Protein AF-A0A6I6DEC0-F1 (afdb_monomer_lite)

Radius of gyration: 23.25 Å; chains: 1; bounding box: 57×27×61 Å

pLDDT: mean 81.39, std 11.81, range [35.97, 93.38]

InterPro domains:
  IPR020210 Uncharacterised protein family, YpbF, transmembrane [PF10864] (35-134)

Structure (mmCIF, N/CA/C/O backbone):
data_AF-A0A6I6DEC0-F1
#
_entry.id   AF-A0A6I6DEC0-F1
#
loop_
_atom_site.group_PDB
_atom_site.id
_atom_site.type_symbol
_atom_site.label_atom_id
_atom_site.label_alt_id
_atom_site.label_comp_id
_atom_site.label_asym_id
_atom_site.label_entity_id
_atom_site.label_seq_id
_atom_site.pdbx_PDB_ins_code
_atom_site.Cartn_x
_atom_site.Cartn_y
_atom_site.Cartn_z
_atom_site.occupancy
_atom_site.B_iso_or_equiv
_atom_site.auth_seq_id
_atom_site.auth_comp_id
_atom_site.auth_asym_id
_atom_site.auth_atom_id
_atom_site.pdbx_PDB_model_num
ATOM 1 N N . MET A 1 1 ? -12.695 19.253 10.545 1.00 35.97 1 MET A N 1
ATOM 2 C CA . MET A 1 1 ? -13.892 18.836 11.310 1.00 35.97 1 MET A CA 1
ATOM 3 C C . MET A 1 1 ? -13.730 17.399 11.814 1.00 35.97 1 MET A C 1
ATOM 5 O O . MET A 1 1 ? -13.949 16.443 11.065 1.00 35.97 1 MET A O 1
ATOM 9 N N . MET A 1 2 ? -13.274 17.247 13.063 1.00 37.44 2 MET A N 1
ATOM 10 C CA . MET A 1 2 ? -13.354 15.991 13.825 1.00 37.44 2 MET A CA 1
ATOM 11 C C . MET A 1 2 ? -14.835 15.711 14.095 1.00 37.44 2 MET A C 1
ATOM 13 O O . MET A 1 2 ? -15.542 16.588 14.570 1.00 37.44 2 MET A O 1
ATOM 17 N N . THR A 1 3 ? -15.323 14.541 13.698 1.00 51.56 3 THR A N 1
ATOM 18 C CA . THR A 1 3 ? -16.652 14.059 14.096 1.00 51.56 3 THR A CA 1
ATOM 19 C C . THR A 1 3 ? -16.529 13.559 15.529 1.00 51.56 3 THR A C 1
ATOM 21 O O . THR A 1 3 ? -15.613 12.784 15.809 1.00 51.56 3 THR A O 1
ATOM 24 N N . ASP A 1 4 ? -17.398 14.039 16.418 1.00 56.00 4 ASP A N 1
ATOM 25 C CA . ASP A 1 4 ? -17.369 13.741 17.850 1.00 56.00 4 ASP A 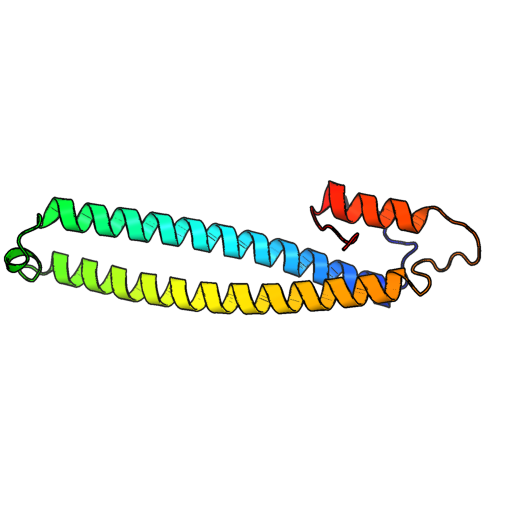CA 1
ATOM 26 C C . ASP A 1 4 ? -17.614 12.247 18.104 1.00 56.00 4 ASP A C 1
ATOM 28 O O . ASP A 1 4 ? -18.736 11.769 18.236 1.00 56.00 4 ASP A O 1
ATOM 32 N N . LEU A 1 5 ? -16.519 11.493 18.198 1.00 66.12 5 LEU A N 1
ATOM 33 C CA . LEU A 1 5 ? -16.469 10.135 18.746 1.00 66.12 5 LEU A CA 1
ATOM 34 C C . LEU A 1 5 ? -16.443 10.173 20.287 1.00 66.12 5 LEU A C 1
ATOM 36 O O . LEU A 1 5 ? -15.807 9.341 20.937 1.00 66.12 5 LEU A O 1
ATOM 40 N N . THR A 1 6 ? -17.073 11.182 20.890 1.00 66.25 6 THR A N 1
ATOM 41 C CA . THR A 1 6 ? -17.039 11.469 22.334 1.00 66.25 6 THR A CA 1
ATOM 42 C C . THR A 1 6 ? -17.695 10.371 23.164 1.00 66.25 6 THR A C 1
ATOM 44 O O . THR A 1 6 ? -17.291 10.162 24.304 1.00 66.25 6 THR A O 1
ATOM 47 N N . TYR A 1 7 ? -18.624 9.620 22.565 1.00 67.56 7 TYR A N 1
ATOM 48 C CA . TYR A 1 7 ? -19.307 8.468 23.159 1.00 67.56 7 TYR A CA 1
ATOM 49 C C . TYR A 1 7 ? -18.441 7.200 23.261 1.00 67.56 7 TYR A C 1
ATOM 51 O O . TYR A 1 7 ? -18.829 6.251 23.948 1.00 67.56 7 TYR A O 1
ATOM 59 N N . LEU A 1 8 ? -17.285 7.154 22.585 1.00 70.62 8 LEU A N 1
ATOM 60 C CA . LEU A 1 8 ? -16.350 6.036 22.693 1.00 70.62 8 LEU A CA 1
ATOM 61 C C . LEU A 1 8 ? -15.575 6.097 24.010 1.00 70.62 8 LEU A C 1
ATOM 63 O O . LEU A 1 8 ? -15.154 7.165 24.457 1.00 70.62 8 LEU A O 1
ATOM 67 N N . SER A 1 9 ? -15.271 4.927 24.573 1.00 75.56 9 SER A N 1
ATOM 68 C CA . SER A 1 9 ? -14.252 4.834 25.618 1.00 75.56 9 SER A CA 1
ATOM 69 C C . SER A 1 9 ? -12.895 5.325 25.102 1.00 75.56 9 SER A C 1
ATOM 71 O O . SER A 1 9 ? -12.566 5.171 23.922 1.00 75.56 9 SER A O 1
ATOM 73 N N . GLU A 1 10 ? -12.073 5.882 25.991 1.00 78.62 10 GLU A N 1
ATOM 74 C CA . GLU A 1 10 ? -10.776 6.461 25.619 1.00 78.62 10 GLU A CA 1
ATOM 75 C C . GLU A 1 10 ? -9.866 5.442 24.913 1.00 78.62 10 GLU A C 1
ATOM 77 O O . GLU A 1 10 ? -9.253 5.725 23.884 1.00 78.62 10 GLU A O 1
ATOM 82 N N . SER A 1 11 ? -9.886 4.189 25.378 1.00 79.75 11 SER A N 1
ATOM 83 C CA . SER A 1 11 ? -9.158 3.093 24.737 1.00 79.75 11 SER A CA 1
ATOM 84 C C . SER A 1 11 ? -9.648 2.796 23.313 1.00 79.75 11 SER A C 1
ATOM 86 O O . SER A 1 11 ? -8.848 2.388 22.467 1.00 79.75 11 SER A O 1
ATOM 88 N N . SER A 1 12 ? -10.936 2.988 23.015 1.00 78.25 12 SER A N 1
ATOM 89 C CA . SER A 1 12 ? -11.530 2.779 21.685 1.00 78.25 12 SER A CA 1
ATOM 90 C C . SER A 1 12 ? -11.283 3.951 20.743 1.00 78.25 12 SER A C 1
ATOM 92 O O . SER A 1 12 ? -11.068 3.724 19.551 1.00 78.25 12 SER A O 1
ATOM 94 N N . LYS A 1 13 ? -11.205 5.182 21.266 1.00 82.31 13 LYS A N 1
ATOM 95 C CA . LYS A 1 13 ? -10.764 6.352 20.490 1.00 82.31 13 LYS A CA 1
ATOM 96 C C . LYS A 1 13 ? -9.340 6.170 19.981 1.00 82.31 13 LYS A C 1
ATOM 98 O O . LYS A 1 13 ? -9.102 6.340 18.789 1.00 82.31 13 LYS A O 1
ATOM 103 N N . VAL A 1 14 ? -8.418 5.744 20.850 1.00 85.56 14 VAL A N 1
ATOM 104 C CA . VAL A 1 14 ? -7.010 5.520 20.477 1.00 85.56 14 VAL A CA 1
ATOM 105 C C . VAL A 1 14 ? -6.886 4.467 19.373 1.00 85.56 14 VAL A C 1
ATOM 107 O O . VAL A 1 14 ? -6.170 4.676 18.395 1.00 85.56 14 VAL A O 1
ATOM 110 N N . VAL A 1 15 ? -7.597 3.342 19.491 1.00 86.25 15 VAL A N 1
ATOM 111 C CA . VAL A 1 15 ? -7.550 2.284 18.467 1.00 86.25 15 VAL A CA 1
ATOM 112 C C . VAL A 1 15 ? -8.210 2.733 17.160 1.00 86.25 15 VAL A C 1
ATOM 114 O O . VAL A 1 15 ? -7.670 2.464 16.091 1.00 86.25 15 VAL A O 1
ATOM 117 N N . THR A 1 16 ? -9.320 3.474 17.228 1.00 85.94 16 THR A N 1
ATOM 118 C CA . THR A 1 16 ? -9.974 4.048 16.039 1.00 85.94 16 THR A CA 1
ATOM 119 C C . THR A 1 16 ? -9.060 5.039 15.321 1.00 85.94 16 THR A C 1
ATOM 121 O O . THR A 1 16 ? -8.931 4.978 14.101 1.00 85.94 16 THR A O 1
ATOM 124 N N . ALA A 1 17 ? -8.378 5.917 16.061 1.00 87.88 17 ALA A N 1
ATOM 125 C CA . ALA A 1 17 ? -7.429 6.869 15.493 1.00 87.88 17 ALA A CA 1
ATOM 126 C C . ALA A 1 17 ? -6.284 6.153 14.761 1.00 87.88 17 ALA A C 1
ATOM 128 O O . ALA A 1 17 ? -5.987 6.494 13.617 1.00 87.88 17 ALA A O 1
ATOM 129 N N . LYS A 1 18 ? -5.715 5.106 15.375 1.00 89.94 18 LYS A N 1
ATOM 130 C CA . LYS A 1 18 ? -4.683 4.267 14.747 1.00 89.94 18 LYS A CA 1
ATOM 131 C C . LYS A 1 18 ? -5.191 3.547 13.499 1.00 89.94 18 LYS A C 1
ATOM 133 O O . LYS A 1 18 ? -4.480 3.499 12.503 1.00 89.94 18 LYS A O 1
ATOM 138 N N . LEU A 1 19 ? -6.424 3.033 13.512 1.00 90.25 19 LEU A N 1
ATOM 139 C CA . LEU A 1 19 ? -7.022 2.408 12.331 1.00 90.25 19 LEU A CA 1
ATOM 140 C C . LEU A 1 19 ? -7.162 3.407 11.172 1.00 90.25 19 LEU A C 1
ATOM 142 O O . LEU A 1 19 ? -6.803 3.084 10.040 1.00 90.25 19 LEU A O 1
ATOM 146 N N . ILE A 1 20 ? -7.645 4.621 11.454 1.00 89.38 20 ILE A N 1
ATOM 147 C CA . ILE A 1 20 ? -7.777 5.695 10.458 1.00 89.38 20 ILE A CA 1
ATOM 148 C C . ILE A 1 20 ? -6.402 6.097 9.915 1.00 89.38 20 ILE A C 1
ATOM 150 O O . ILE A 1 20 ? -6.241 6.260 8.705 1.00 89.38 20 ILE A O 1
ATOM 154 N N . GLU A 1 21 ? -5.405 6.245 10.788 1.00 91.31 21 GLU A N 1
ATOM 155 C CA . GLU A 1 21 ? -4.033 6.557 10.387 1.00 91.31 21 GLU A CA 1
ATOM 156 C C . GLU A 1 21 ? -3.455 5.465 9.477 1.00 91.31 21 GLU A C 1
ATOM 158 O O . GLU A 1 21 ? -2.989 5.769 8.378 1.00 91.31 21 GLU A O 1
ATOM 163 N N . CYS A 1 22 ? -3.571 4.192 9.870 1.00 89.88 22 CYS A N 1
ATOM 164 C CA . CYS A 1 22 ? -3.157 3.058 9.045 1.00 89.88 22 CYS A CA 1
ATOM 165 C C . CYS A 1 22 ? -3.892 3.022 7.699 1.00 89.88 22 CYS A C 1
ATOM 167 O O . CYS A 1 22 ? -3.270 2.713 6.685 1.00 89.88 22 CYS A O 1
ATOM 169 N N . SER A 1 23 ? -5.185 3.366 7.657 1.00 89.75 23 SER A N 1
ATOM 170 C CA . SER A 1 23 ? -5.955 3.437 6.406 1.00 89.75 23 SER A CA 1
ATOM 171 C C . SER A 1 23 ? -5.372 4.471 5.443 1.00 89.75 23 SER A C 1
ATOM 173 O O . SER A 1 23 ? -5.099 4.162 4.285 1.00 89.75 23 SER A O 1
ATOM 175 N N . LYS A 1 24 ? -5.081 5.681 5.938 1.00 90.81 24 LYS A N 1
ATOM 176 C CA . LYS A 1 24 ? -4.466 6.748 5.133 1.00 90.81 24 LYS A CA 1
ATOM 177 C C . LYS A 1 24 ? -3.065 6.374 4.653 1.00 90.81 24 LYS A C 1
ATOM 179 O O . LYS A 1 24 ? -2.709 6.619 3.499 1.00 90.81 24 LYS A O 1
ATOM 184 N N . GLN A 1 25 ? -2.265 5.761 5.527 1.00 91.44 25 GLN A N 1
ATOM 185 C CA . GLN A 1 25 ? -0.937 5.267 5.163 1.00 91.44 25 GLN A CA 1
ATOM 186 C C . GLN A 1 25 ? -1.028 4.186 4.080 1.00 91.44 25 GLN A C 1
ATOM 188 O O . GLN A 1 25 ? -0.278 4.233 3.105 1.00 91.44 25 GLN A O 1
ATOM 193 N N . LYS A 1 26 ? -1.971 3.245 4.208 1.00 89.81 26 LYS A N 1
ATOM 194 C CA . LYS A 1 26 ? -2.238 2.204 3.211 1.00 89.81 26 LYS A CA 1
ATOM 195 C C . LYS A 1 26 ? -2.597 2.804 1.852 1.00 89.81 26 LYS A C 1
ATOM 197 O O . LYS A 1 26 ? -1.987 2.420 0.858 1.00 89.81 26 LYS A O 1
ATOM 202 N N . GLU A 1 27 ? -3.537 3.746 1.801 1.00 89.88 27 GLU A N 1
ATOM 203 C CA . GLU A 1 27 ? -3.940 4.418 0.555 1.00 89.88 27 GLU A CA 1
ATOM 204 C C . GLU A 1 27 ? -2.763 5.131 -0.115 1.00 89.88 27 GLU A C 1
ATOM 206 O O . GLU A 1 27 ? -2.525 4.955 -1.311 1.00 89.88 27 GLU A O 1
ATOM 211 N N . THR A 1 28 ? -1.972 5.859 0.676 1.00 91.31 28 THR A N 1
ATOM 212 C CA . THR A 1 28 ? -0.776 6.563 0.195 1.00 91.31 28 THR A CA 1
ATOM 213 C C . THR A 1 28 ? 0.237 5.587 -0.403 1.00 91.31 28 THR A C 1
ATOM 215 O O . THR A 1 28 ? 0.737 5.800 -1.505 1.00 91.31 28 THR A O 1
ATOM 218 N N . LEU A 1 29 ? 0.522 4.480 0.289 1.00 92.12 29 LEU A N 1
ATOM 219 C CA . LEU A 1 29 ? 1.469 3.474 -0.194 1.00 92.12 29 LEU A CA 1
ATOM 220 C C . LEU A 1 29 ? 0.972 2.773 -1.462 1.00 92.12 29 LEU A C 1
ATOM 222 O O . LEU A 1 29 ? 1.766 2.542 -2.371 1.00 92.12 29 LEU A O 1
ATOM 226 N N . VAL A 1 30 ? -0.326 2.466 -1.557 1.00 89.81 30 VAL A N 1
ATOM 227 C CA . VAL A 1 30 ? -0.927 1.887 -2.770 1.00 89.81 30 VAL A CA 1
ATOM 228 C C . VAL A 1 30 ? -0.814 2.854 -3.947 1.00 89.81 30 VAL A C 1
ATOM 230 O O . VAL A 1 30 ? -0.480 2.426 -5.051 1.00 89.81 30 VAL A O 1
ATOM 233 N N . TYR A 1 31 ? -1.053 4.148 -3.723 1.00 90.94 31 TYR A N 1
ATOM 234 C CA . TYR A 1 31 ? -0.884 5.173 -4.751 1.00 90.94 31 TYR A CA 1
ATOM 235 C C . TYR A 1 31 ? 0.570 5.260 -5.240 1.00 90.94 31 TYR A C 1
ATOM 237 O O . TYR A 1 31 ? 0.816 5.185 -6.444 1.00 90.94 31 TYR A O 1
ATOM 245 N N . ILE A 1 32 ? 1.537 5.331 -4.318 1.00 90.75 32 ILE A N 1
ATOM 246 C CA . ILE A 1 32 ? 2.971 5.355 -4.653 1.00 90.75 32 ILE A CA 1
ATOM 247 C C . ILE A 1 32 ? 3.366 4.093 -5.433 1.00 90.75 32 ILE A C 1
ATOM 249 O O . ILE A 1 32 ? 4.074 4.182 -6.434 1.00 90.75 32 ILE A O 1
ATOM 253 N N . ASN A 1 33 ? 2.878 2.922 -5.016 1.00 91.31 33 ASN A N 1
ATOM 254 C CA . ASN A 1 33 ? 3.162 1.664 -5.701 1.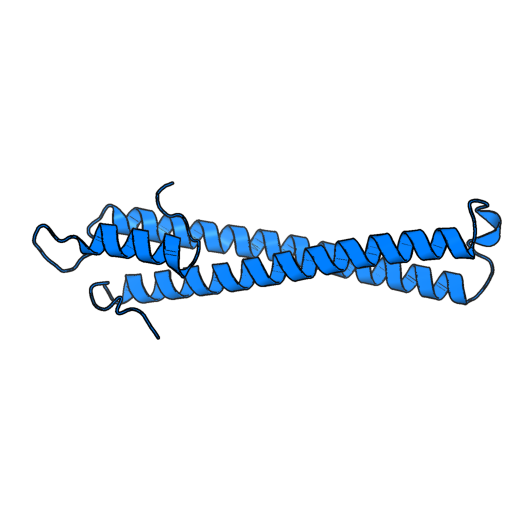00 91.31 33 ASN A CA 1
ATOM 255 C C . ASN A 1 33 ? 2.641 1.674 -7.144 1.00 91.31 33 ASN A C 1
ATOM 257 O O . ASN A 1 33 ? 3.383 1.319 -8.053 1.00 91.31 33 ASN A O 1
ATOM 261 N N . LYS A 1 34 ? 1.409 2.157 -7.371 1.00 92.06 34 LYS A N 1
ATOM 262 C CA . LYS A 1 34 ? 0.848 2.324 -8.724 1.00 92.06 34 LYS A CA 1
ATOM 263 C C . LYS A 1 34 ? 1.703 3.252 -9.585 1.00 92.06 34 LYS A C 1
ATOM 265 O O . LYS A 1 34 ? 1.977 2.922 -10.735 1.00 92.06 34 LYS A O 1
ATOM 270 N N . PHE A 1 35 ? 2.141 4.384 -9.033 1.00 91.56 35 PHE A N 1
ATOM 271 C CA . PHE A 1 35 ? 3.007 5.322 -9.747 1.00 91.56 35 PHE A CA 1
ATOM 272 C C . PHE A 1 35 ? 4.329 4.667 -10.167 1.00 91.56 35 PHE A C 1
ATOM 274 O O . PHE A 1 35 ? 4.725 4.773 -11.324 1.00 91.56 35 PHE A O 1
ATOM 281 N N . ILE A 1 36 ? 4.975 3.927 -9.262 1.00 91.06 36 ILE A N 1
ATOM 282 C CA . ILE A 1 36 ? 6.228 3.216 -9.555 1.00 91.06 36 ILE A CA 1
ATOM 283 C C . ILE A 1 36 ? 6.022 2.121 -10.601 1.00 91.06 36 ILE A C 1
ATOM 285 O O . ILE A 1 36 ? 6.860 1.967 -11.485 1.00 91.06 36 ILE A O 1
ATOM 289 N N . THR A 1 37 ? 4.908 1.388 -10.549 1.00 89.62 37 THR A N 1
ATOM 290 C CA . THR A 1 37 ? 4.570 0.402 -11.584 1.00 89.62 37 THR A CA 1
ATOM 291 C C . THR A 1 37 ? 4.440 1.058 -12.957 1.00 89.62 37 THR A C 1
ATOM 293 O O . THR A 1 37 ? 5.021 0.562 -13.918 1.00 89.62 37 THR A O 1
ATOM 296 N N . ILE A 1 38 ? 3.731 2.188 -13.056 1.00 92.88 38 ILE A N 1
ATOM 297 C CA . ILE A 1 38 ? 3.604 2.939 -14.314 1.00 92.88 38 ILE A CA 1
ATOM 298 C C . ILE A 1 38 ? 4.981 3.414 -14.787 1.00 92.88 38 ILE A C 1
ATOM 300 O O . ILE A 1 38 ? 5.328 3.207 -15.946 1.00 92.88 38 ILE A O 1
ATOM 304 N N . PHE A 1 39 ? 5.789 3.977 -13.887 1.00 90.88 39 PHE A N 1
ATOM 305 C CA . PHE A 1 39 ? 7.140 4.438 -14.198 1.00 90.88 39 PHE A CA 1
ATOM 306 C C . PHE A 1 39 ? 8.037 3.308 -14.731 1.00 90.88 39 PHE A C 1
ATOM 308 O O . PHE A 1 39 ? 8.710 3.496 -15.741 1.00 90.88 39 PHE A O 1
ATOM 315 N N . LEU A 1 40 ? 8.001 2.117 -14.121 1.00 89.06 40 LEU A N 1
ATOM 316 C CA . LEU A 1 40 ? 8.734 0.934 -14.596 1.00 89.06 40 LEU A CA 1
ATOM 317 C C . LEU A 1 40 ? 8.297 0.499 -16.000 1.00 89.06 40 LEU A C 1
ATOM 319 O O . LEU A 1 40 ? 9.144 0.171 -16.832 1.00 89.06 40 LEU A O 1
ATOM 323 N N . ILE A 1 41 ? 6.990 0.511 -16.277 1.00 90.31 41 ILE A N 1
ATOM 324 C CA . ILE A 1 41 ? 6.452 0.185 -17.605 1.00 90.31 41 ILE A CA 1
ATOM 325 C C . ILE A 1 41 ? 6.933 1.217 -18.630 1.00 90.31 41 ILE A C 1
ATOM 327 O O . ILE A 1 41 ? 7.448 0.836 -19.679 1.00 90.31 41 ILE A O 1
ATOM 331 N N . SER A 1 42 ? 6.833 2.512 -18.320 1.00 90.06 42 SER A N 1
ATOM 332 C CA . SER A 1 42 ? 7.308 3.586 -19.197 1.00 90.06 42 SER A CA 1
ATOM 333 C C . SER A 1 42 ? 8.809 3.494 -19.468 1.00 90.06 42 SER A C 1
ATOM 335 O O . SER A 1 42 ? 9.228 3.655 -20.612 1.00 90.06 42 SER A O 1
ATOM 337 N N . LEU A 1 43 ? 9.614 3.184 -18.447 1.00 88.00 43 LEU A N 1
ATOM 338 C CA . LEU A 1 43 ? 11.059 3.005 -18.584 1.00 88.00 43 LEU A CA 1
ATOM 339 C C . LEU A 1 43 ? 11.397 1.797 -19.467 1.00 88.00 43 LEU A C 1
ATOM 341 O O . LEU A 1 43 ? 12.284 1.883 -20.312 1.00 88.00 43 LEU A O 1
ATOM 345 N N . SER A 1 44 ? 10.645 0.703 -19.320 1.00 85.69 44 SER A N 1
ATOM 346 C CA . SER A 1 44 ? 10.792 -0.494 -20.156 1.00 85.69 44 SER A CA 1
ATOM 347 C C . SER A 1 44 ? 10.464 -0.191 -21.620 1.00 85.69 44 SER A C 1
ATOM 349 O O . SER A 1 44 ? 11.240 -0.533 -22.506 1.00 85.69 44 SER A O 1
ATOM 351 N N . ILE A 1 45 ? 9.353 0.509 -21.882 1.00 88.88 45 ILE A N 1
ATOM 352 C CA . ILE A 1 45 ? 8.967 0.935 -23.237 1.00 88.88 45 ILE A CA 1
ATOM 353 C C . ILE A 1 45 ? 10.041 1.848 -23.837 1.00 88.88 45 ILE A C 1
ATOM 355 O O . ILE A 1 45 ? 10.455 1.631 -24.971 1.00 88.88 45 ILE A O 1
ATOM 359 N N . LEU A 1 46 ? 10.528 2.835 -23.078 1.00 85.88 46 LEU A N 1
ATOM 360 C CA . LEU A 1 46 ? 11.580 3.745 -23.534 1.00 85.88 46 LEU A CA 1
ATOM 361 C C . LEU A 1 46 ? 12.863 2.987 -23.901 1.00 85.88 46 LEU A C 1
ATOM 363 O O . LEU A 1 46 ? 13.462 3.264 -24.937 1.00 85.88 46 LEU A O 1
ATOM 367 N N . PHE A 1 47 ? 13.255 2.006 -23.087 1.00 84.31 47 PHE A N 1
ATOM 368 C CA . PHE A 1 47 ? 14.415 1.165 -23.362 1.00 84.31 47 PHE A CA 1
ATOM 369 C C . PHE A 1 47 ? 14.266 0.386 -24.679 1.00 84.31 47 PHE A C 1
ATOM 371 O O . PHE A 1 47 ? 15.199 0.374 -25.484 1.00 84.31 47 PHE A O 1
ATOM 378 N N . PHE A 1 48 ? 13.087 -0.195 -24.937 1.00 84.62 48 PHE A N 1
ATOM 379 C CA . PHE A 1 48 ? 12.792 -0.871 -26.207 1.00 84.62 48 PHE A CA 1
ATOM 380 C C . PHE A 1 48 ? 12.776 0.086 -27.404 1.00 84.62 48 PHE A C 1
ATOM 382 O O . PHE A 1 48 ? 13.205 -0.299 -28.486 1.00 84.62 48 PHE A O 1
ATOM 389 N N . VAL A 1 49 ? 12.306 1.325 -27.231 1.00 85.44 49 VAL A N 1
ATOM 390 C CA . VAL A 1 49 ? 12.315 2.337 -28.302 1.00 85.44 49 VAL A CA 1
ATOM 391 C C . VAL A 1 49 ? 13.743 2.751 -28.663 1.00 85.44 49 VAL A C 1
ATOM 393 O O . VAL A 1 49 ? 14.044 2.899 -29.843 1.00 85.44 49 VAL A O 1
ATOM 396 N N . ILE A 1 50 ? 14.621 2.922 -27.669 1.00 82.38 50 ILE A N 1
ATOM 397 C CA . ILE A 1 50 ? 16.011 3.350 -27.891 1.00 82.38 50 ILE A CA 1
ATOM 398 C C . ILE A 1 50 ? 16.838 2.236 -28.538 1.00 82.38 50 ILE A C 1
ATOM 400 O O . ILE A 1 50 ? 17.553 2.488 -29.503 1.00 82.38 50 ILE A O 1
ATOM 404 N N . ASN A 1 51 ? 16.754 1.014 -28.012 1.00 81.06 51 ASN A N 1
ATOM 405 C CA . ASN A 1 51 ? 17.659 -0.068 -28.408 1.00 81.06 51 ASN A CA 1
ATOM 406 C C . ASN A 1 51 ? 17.066 -1.028 -29.447 1.00 81.06 51 ASN A C 1
ATOM 408 O O . ASN A 1 51 ? 17.782 -1.859 -30.010 1.00 81.06 51 ASN A O 1
ATOM 412 N N . GLY A 1 52 ? 15.760 -0.936 -29.702 1.00 80.00 52 GLY A N 1
ATOM 413 C CA . GLY A 1 52 ? 15.036 -1.932 -30.478 1.00 80.00 52 GLY A CA 1
ATOM 414 C C . GLY A 1 52 ? 15.011 -3.297 -29.785 1.00 80.00 52 GLY A C 1
ATOM 415 O O . GLY A 1 52 ? 15.279 -3.440 -28.590 1.00 80.00 52 GLY A O 1
ATOM 416 N N . ILE A 1 53 ? 14.677 -4.329 -30.557 1.00 78.06 53 ILE A N 1
ATOM 417 C CA . ILE A 1 53 ? 14.569 -5.713 -30.067 1.00 78.06 53 ILE A CA 1
ATOM 418 C C . ILE A 1 53 ? 15.917 -6.459 -30.191 1.00 78.06 53 ILE A C 1
ATOM 420 O O . ILE A 1 53 ? 16.086 -7.515 -29.585 1.00 78.06 53 ILE A O 1
ATOM 424 N N . ASP A 1 54 ? 16.898 -5.923 -30.935 1.00 79.75 54 ASP A N 1
ATOM 425 C CA . ASP A 1 54 ? 18.216 -6.563 -31.070 1.00 79.75 54 ASP A CA 1
ATOM 426 C C . ASP A 1 54 ? 19.047 -6.374 -29.793 1.00 79.75 54 ASP A C 1
ATOM 428 O O . ASP A 1 54 ? 19.541 -5.286 -29.490 1.00 79.75 54 ASP A O 1
ATOM 432 N N . ILE A 1 55 ? 19.217 -7.475 -29.061 1.00 74.19 55 ILE A N 1
ATOM 433 C CA . ILE A 1 55 ? 19.919 -7.549 -27.775 1.00 74.19 55 ILE A CA 1
ATOM 434 C C . ILE A 1 55 ? 21.385 -7.107 -27.893 1.00 74.19 55 ILE A C 1
ATOM 436 O O . ILE A 1 55 ? 21.964 -6.657 -26.905 1.00 74.19 55 ILE A O 1
ATOM 440 N N . ARG A 1 56 ? 22.000 -7.181 -29.084 1.00 77.69 56 ARG A N 1
ATOM 441 C CA . ARG A 1 56 ? 23.389 -6.729 -29.281 1.00 77.69 56 ARG A CA 1
ATOM 442 C C . ARG A 1 56 ? 23.569 -5.248 -28.951 1.00 77.69 56 ARG A C 1
ATOM 444 O O . ARG A 1 56 ? 24.562 -4.889 -28.331 1.00 77.69 56 ARG A O 1
ATOM 451 N N . ASN A 1 57 ? 22.559 -4.429 -29.234 1.00 71.81 57 ASN A N 1
ATOM 452 C CA . ASN A 1 57 ? 22.603 -2.990 -28.980 1.00 71.81 57 ASN A CA 1
ATOM 453 C C . ASN A 1 57 ? 22.353 -2.634 -27.503 1.00 71.81 57 ASN A C 1
ATOM 455 O O . ASN A 1 57 ? 22.598 -1.508 -27.086 1.00 71.81 57 ASN A O 1
ATOM 459 N N . TRP A 1 58 ? 21.864 -3.575 -26.686 1.00 74.88 58 TRP A N 1
ATOM 460 C CA . TRP A 1 58 ? 21.393 -3.294 -25.322 1.00 74.88 58 TRP A CA 1
ATOM 461 C C . TRP A 1 58 ? 22.522 -3.013 -24.330 1.00 74.88 58 TRP A C 1
ATOM 463 O O . TRP A 1 58 ? 22.288 -2.400 -23.291 1.00 74.88 58 TRP A O 1
ATOM 473 N N . PHE A 1 59 ? 23.735 -3.471 -24.633 1.00 73.06 59 PHE A N 1
ATOM 474 C CA . PHE A 1 59 ? 24.914 -3.297 -23.778 1.00 73.06 59 PHE A CA 1
ATOM 475 C C . PHE A 1 59 ? 25.917 -2.297 -24.353 1.00 73.06 59 PHE A C 1
ATOM 477 O O . PHE A 1 59 ? 26.935 -2.005 -23.726 1.00 73.06 59 PHE A O 1
ATOM 484 N N . GLU A 1 60 ? 25.624 -1.739 -25.525 1.00 71.56 60 GLU A N 1
ATOM 485 C CA . GLU A 1 60 ? 26.461 -0.732 -26.153 1.00 71.56 60 GLU A CA 1
ATOM 486 C C . GLU A 1 60 ? 26.055 0.653 -25.630 1.00 71.56 60 GLU A C 1
ATOM 488 O O . GLU A 1 60 ? 24.918 1.092 -25.775 1.00 71.56 60 GLU A O 1
ATOM 493 N N . GLY A 1 61 ? 26.984 1.347 -24.969 1.00 70.00 61 GLY A N 1
ATOM 494 C CA . GLY A 1 61 ? 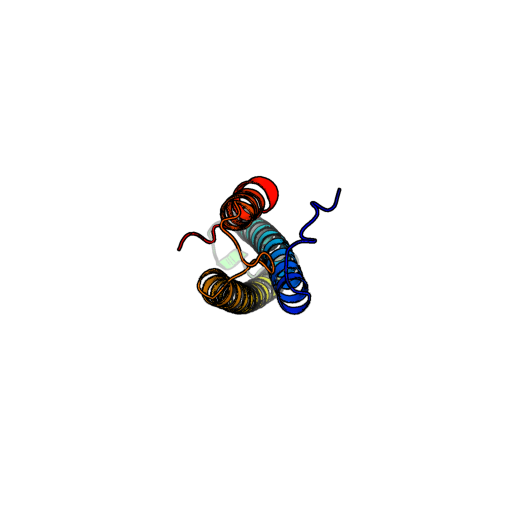26.808 2.741 -24.553 1.00 70.00 61 GLY A CA 1
ATOM 495 C C . GLY A 1 61 ? 26.467 2.967 -23.073 1.00 70.00 61 GLY A C 1
ATOM 496 O O . GLY A 1 61 ? 25.710 2.244 -22.428 1.00 70.00 61 GLY A O 1
ATOM 497 N N . THR A 1 62 ? 27.014 4.052 -22.524 1.00 74.81 62 THR A N 1
ATOM 498 C CA . THR A 1 62 ? 26.859 4.498 -21.125 1.00 74.81 62 THR A CA 1
ATOM 499 C C . THR A 1 62 ? 25.411 4.793 -20.720 1.00 74.81 62 THR A C 1
ATOM 501 O O . THR A 1 62 ? 25.059 4.625 -19.552 1.00 74.81 62 THR A O 1
ATOM 504 N N . ILE A 1 63 ? 24.552 5.185 -21.667 1.00 76.69 63 ILE A N 1
ATOM 505 C CA . ILE A 1 63 ? 23.122 5.446 -21.426 1.00 76.69 63 ILE A CA 1
ATOM 506 C C . ILE A 1 63 ? 22.389 4.161 -21.013 1.00 76.69 63 ILE A C 1
ATOM 508 O O . ILE A 1 63 ? 21.572 4.191 -20.093 1.00 76.69 63 ILE A O 1
ATOM 512 N N . ASN A 1 64 ? 22.728 3.020 -21.616 1.00 75.69 64 ASN A N 1
ATOM 513 C CA . ASN A 1 64 ? 22.104 1.736 -21.302 1.00 75.69 64 ASN A CA 1
ATOM 514 C C . ASN A 1 64 ? 22.468 1.242 -19.898 1.00 75.69 64 ASN A C 1
ATOM 516 O O . ASN A 1 64 ? 21.600 0.777 -19.158 1.00 75.69 64 ASN A O 1
ATOM 520 N N . TYR A 1 65 ? 23.718 1.446 -19.471 1.00 82.19 65 TYR A N 1
ATOM 521 C CA . TYR A 1 65 ? 24.133 1.178 -18.092 1.00 82.19 65 TYR A CA 1
ATOM 522 C C . TYR A 1 65 ? 23.408 2.068 -17.075 1.00 82.19 65 TYR A C 1
ATOM 524 O O . TYR A 1 65 ? 23.023 1.592 -16.005 1.00 82.19 65 TYR A O 1
ATOM 532 N N . LEU A 1 66 ? 23.191 3.348 -17.389 1.00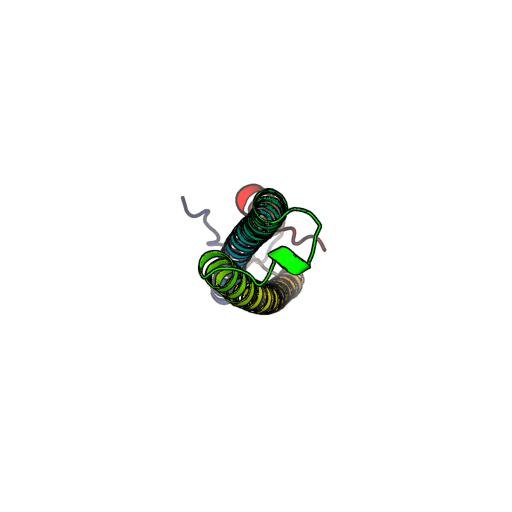 83.38 66 LEU A N 1
ATOM 533 C CA . LEU A 1 66 ? 22.420 4.251 -16.530 1.00 83.38 66 LEU A CA 1
ATOM 534 C C . LEU A 1 66 ? 20.957 3.801 -16.415 1.00 83.38 66 LEU A C 1
ATOM 536 O O . LEU A 1 66 ? 20.444 3.694 -15.301 1.00 83.38 66 LEU A O 1
ATOM 540 N N . LEU A 1 67 ? 20.309 3.467 -17.536 1.00 82.44 67 LEU A N 1
ATOM 541 C CA . LEU A 1 67 ? 18.935 2.952 -17.552 1.00 82.44 67 LEU A CA 1
ATOM 542 C C . LEU A 1 67 ? 18.806 1.652 -16.750 1.00 82.44 67 LEU A C 1
ATOM 544 O O . LEU A 1 67 ? 17.888 1.526 -15.940 1.00 82.44 67 LEU A O 1
ATOM 548 N N . LEU A 1 68 ? 19.755 0.724 -16.897 1.00 82.12 68 LEU A N 1
ATOM 549 C CA . LEU A 1 68 ? 19.779 -0.526 -16.138 1.00 82.12 68 LEU A CA 1
ATOM 550 C C . LEU A 1 68 ? 19.882 -0.279 -14.624 1.00 82.12 68 LEU A C 1
ATOM 552 O O . LEU A 1 68 ? 19.141 -0.886 -13.852 1.00 82.12 68 LEU A O 1
ATOM 556 N N . ASN A 1 69 ? 20.750 0.638 -14.188 1.00 85.56 69 ASN A N 1
ATOM 557 C CA . ASN A 1 69 ? 20.861 1.000 -12.772 1.00 85.56 69 ASN A CA 1
ATOM 558 C C . ASN A 1 69 ? 19.568 1.637 -12.238 1.00 85.56 69 ASN A C 1
ATOM 560 O O . ASN A 1 69 ? 19.125 1.290 -11.142 1.00 85.56 69 ASN A O 1
ATOM 564 N N . ILE A 1 70 ? 18.921 2.514 -13.016 1.00 88.00 70 ILE A N 1
ATOM 565 C CA . ILE A 1 70 ? 17.620 3.100 -12.653 1.00 88.00 70 ILE A CA 1
ATOM 566 C C . ILE A 1 70 ? 16.558 2.000 -12.519 1.00 88.00 70 ILE A C 1
ATOM 568 O O . ILE A 1 70 ? 15.808 2.003 -11.540 1.00 88.00 70 ILE A O 1
ATOM 572 N N . CYS A 1 71 ? 16.522 1.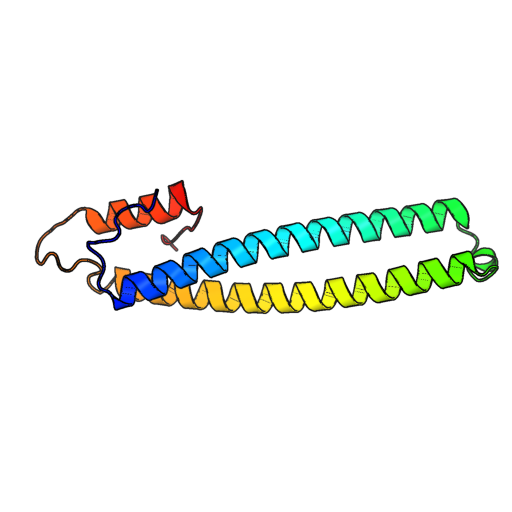029 -13.439 1.00 86.44 71 CYS A N 1
ATOM 573 C CA . CYS A 1 71 ? 15.642 -0.137 -13.349 1.00 86.44 71 CYS A CA 1
ATOM 574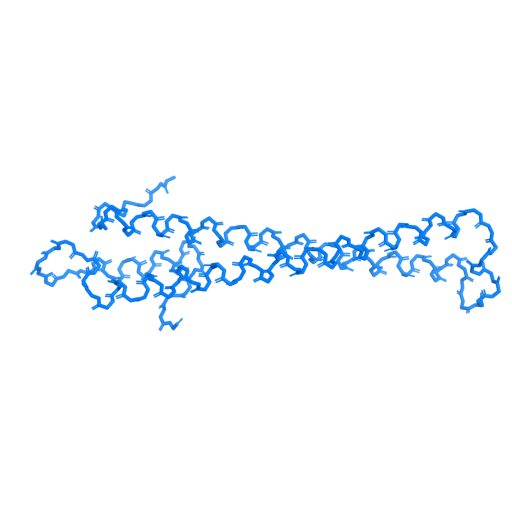 C C . CYS A 1 71 ? 15.887 -0.924 -12.055 1.00 86.44 71 CYS A C 1
ATOM 576 O O . CYS A 1 71 ? 14.940 -1.179 -11.313 1.00 86.44 71 CYS A O 1
ATOM 578 N N . ILE A 1 72 ? 17.145 -1.261 -11.747 1.00 89.25 72 ILE A N 1
ATOM 579 C CA . ILE A 1 72 ? 17.511 -2.022 -10.541 1.00 89.25 72 ILE A CA 1
ATOM 580 C C . ILE A 1 72 ? 17.063 -1.283 -9.273 1.00 89.25 72 ILE A C 1
ATOM 582 O O . ILE A 1 72 ? 16.392 -1.870 -8.422 1.00 89.25 72 ILE A O 1
ATOM 586 N N . ILE A 1 73 ? 17.376 0.012 -9.156 1.00 91.88 73 ILE A N 1
ATOM 587 C CA . ILE A 1 73 ? 16.990 0.831 -7.997 1.00 91.88 73 ILE A CA 1
ATOM 588 C C . ILE A 1 73 ? 15.466 0.884 -7.867 1.00 91.88 73 ILE A C 1
ATOM 590 O O . ILE A 1 73 ? 14.925 0.675 -6.781 1.00 91.88 73 ILE A O 1
ATOM 594 N N . THR A 1 74 ? 14.759 1.106 -8.973 1.00 90.06 74 THR A N 1
ATOM 595 C CA . THR A 1 74 ? 13.297 1.212 -8.971 1.00 90.06 74 THR A CA 1
ATOM 596 C C . THR A 1 74 ? 12.636 -0.114 -8.584 1.00 90.06 74 THR A C 1
ATOM 598 O O . THR A 1 74 ? 11.692 -0.118 -7.794 1.00 90.06 74 THR A O 1
ATOM 601 N N . VAL A 1 75 ? 13.158 -1.252 -9.058 1.00 90.56 75 VAL A N 1
ATOM 602 C CA . VAL A 1 75 ? 12.689 -2.589 -8.657 1.00 90.56 75 VAL A CA 1
ATOM 603 C C . VAL A 1 75 ? 12.942 -2.837 -7.168 1.00 90.56 75 VAL A C 1
ATOM 605 O O . VAL A 1 75 ? 12.048 -3.327 -6.478 1.00 90.56 75 VAL A O 1
ATOM 608 N N . MET A 1 76 ? 14.105 -2.453 -6.630 1.00 93.38 76 MET A N 1
ATOM 609 C CA . MET A 1 76 ? 14.365 -2.566 -5.188 1.00 93.38 76 MET A CA 1
ATOM 610 C C . MET A 1 76 ? 13.378 -1.735 -4.360 1.00 93.38 76 MET A C 1
ATOM 612 O O . MET A 1 76 ? 12.836 -2.229 -3.367 1.00 93.38 76 MET A O 1
ATOM 616 N N . ILE A 1 77 ? 13.090 -0.500 -4.787 1.00 91.94 77 ILE A N 1
ATOM 617 C CA . ILE A 1 77 ? 12.087 0.361 -4.145 1.00 91.94 77 ILE A CA 1
ATOM 618 C C . ILE A 1 77 ? 10.699 -0.290 -4.220 1.00 91.94 77 ILE A C 1
ATOM 620 O O . ILE A 1 77 ? 9.993 -0.338 -3.212 1.00 91.94 77 ILE A O 1
ATOM 624 N N . TYR A 1 78 ? 10.321 -0.837 -5.378 1.00 90.62 78 TYR A N 1
ATOM 625 C CA . TYR A 1 78 ? 9.053 -1.542 -5.568 1.00 90.62 78 TYR A CA 1
ATOM 626 C C . TYR A 1 78 ? 8.914 -2.735 -4.610 1.00 90.62 78 TYR A C 1
ATOM 628 O O . TYR A 1 78 ? 7.896 -2.874 -3.928 1.00 90.62 78 TYR A O 1
ATOM 636 N N . VAL A 1 79 ? 9.945 -3.574 -4.483 1.00 92.69 79 VAL A N 1
ATOM 637 C CA . VAL A 1 79 ? 9.945 -4.717 -3.553 1.00 92.69 79 VAL A CA 1
ATOM 638 C C . VAL A 1 79 ? 9.817 -4.248 -2.101 1.00 92.69 79 VAL A C 1
ATOM 640 O O . VAL A 1 79 ? 8.998 -4.779 -1.344 1.00 92.69 79 VAL A O 1
ATOM 643 N N . TYR A 1 80 ? 10.577 -3.221 -1.709 1.00 93.19 80 TYR A N 1
ATOM 644 C CA . TYR A 1 80 ? 10.502 -2.647 -0.365 1.00 93.19 80 TYR A CA 1
ATOM 645 C C . TYR A 1 80 ? 9.103 -2.098 -0.049 1.00 93.19 80 TYR A C 1
ATOM 647 O O . TYR A 1 80 ? 8.556 -2.362 1.026 1.00 93.19 80 TYR A O 1
ATOM 655 N N . LEU A 1 81 ? 8.493 -1.378 -0.992 1.00 92.06 81 LEU A N 1
ATOM 656 C CA . LEU A 1 81 ? 7.145 -0.840 -0.833 1.00 92.06 81 LEU A CA 1
ATOM 657 C C . LEU A 1 81 ? 6.100 -1.940 -0.711 1.00 92.06 81 LEU A C 1
ATOM 659 O O . LEU A 1 81 ? 5.259 -1.849 0.178 1.00 92.06 81 LEU A O 1
ATOM 663 N N . ASN A 1 82 ? 6.176 -3.004 -1.512 1.00 90.69 82 ASN A N 1
ATOM 664 C CA . ASN A 1 82 ? 5.256 -4.136 -1.385 1.00 90.69 82 ASN A CA 1
ATOM 665 C C . ASN A 1 82 ? 5.367 -4.813 -0.015 1.00 90.69 82 ASN A C 1
ATOM 667 O O . ASN A 1 82 ? 4.350 -5.106 0.616 1.00 90.69 82 ASN A O 1
ATOM 671 N N . LYS A 1 83 ? 6.589 -4.973 0.511 1.00 93.38 83 LYS A N 1
ATOM 672 C CA . LYS A 1 83 ? 6.800 -5.465 1.880 1.00 93.38 83 LYS A CA 1
ATOM 673 C C . LYS A 1 83 ? 6.176 -4.530 2.923 1.00 93.38 83 LYS A C 1
ATOM 675 O O . LYS A 1 83 ? 5.542 -4.994 3.872 1.00 93.38 83 LYS A O 1
ATOM 680 N N . LYS A 1 84 ? 6.323 -3.213 2.750 1.00 92.44 84 LYS A N 1
ATOM 681 C CA . LYS A 1 84 ? 5.730 -2.210 3.646 1.00 92.44 84 LYS A CA 1
ATOM 682 C C . LYS A 1 84 ? 4.200 -2.207 3.571 1.00 92.44 84 LYS A C 1
ATOM 684 O O . LYS A 1 84 ? 3.555 -2.167 4.613 1.00 92.44 84 LYS A O 1
ATOM 689 N N . ILE A 1 85 ? 3.623 -2.320 2.376 1.00 91.50 85 ILE A N 1
ATOM 690 C CA . ILE A 1 85 ? 2.175 -2.447 2.154 1.00 91.50 85 ILE A CA 1
ATOM 691 C C . ILE A 1 85 ? 1.638 -3.692 2.854 1.00 91.50 85 ILE A C 1
ATOM 693 O O . ILE A 1 85 ? 0.632 -3.604 3.552 1.00 91.50 85 ILE A O 1
ATOM 697 N N . ALA A 1 86 ? 2.319 -4.834 2.723 1.00 91.25 86 ALA A N 1
ATOM 698 C CA . ALA A 1 86 ? 1.936 -6.058 3.419 1.00 91.25 86 ALA A CA 1
ATOM 699 C C . ALA A 1 86 ? 1.918 -5.855 4.943 1.00 91.25 86 ALA A C 1
ATOM 701 O O . ALA A 1 86 ? 0.934 -6.198 5.593 1.00 91.25 86 ALA A O 1
ATOM 702 N N . LYS A 1 87 ? 2.952 -5.213 5.507 1.00 92.88 87 LYS A N 1
ATOM 703 C CA . LYS A 1 87 ? 3.006 -4.896 6.942 1.00 92.88 87 LYS A CA 1
ATOM 704 C C . LYS A 1 87 ? 1.847 -3.993 7.384 1.00 92.88 87 LYS A C 1
ATOM 706 O O . LYS A 1 87 ? 1.161 -4.322 8.348 1.00 92.88 87 LYS A O 1
ATOM 711 N N . VAL A 1 88 ? 1.604 -2.894 6.668 1.00 90.88 88 VAL A N 1
ATOM 712 C CA . VAL A 1 88 ? 0.515 -1.953 6.984 1.00 90.88 88 VAL A CA 1
ATOM 713 C C . VAL A 1 88 ? -0.855 -2.621 6.838 1.00 90.88 88 VAL A C 1
ATOM 715 O O . VAL A 1 88 ? -1.741 -2.372 7.648 1.00 90.88 88 VAL A O 1
ATOM 718 N N . ASN A 1 89 ? -1.037 -3.514 5.860 1.00 90.19 89 ASN A N 1
ATOM 719 C CA . ASN A 1 89 ? -2.261 -4.304 5.726 1.00 90.19 89 ASN A CA 1
ATOM 720 C C . ASN A 1 89 ? -2.493 -5.212 6.938 1.00 90.19 89 ASN A C 1
ATOM 722 O O . ASN A 1 89 ? -3.614 -5.273 7.438 1.00 90.19 89 ASN A O 1
ATOM 726 N N . THR A 1 90 ? -1.451 -5.883 7.429 1.00 92.81 90 THR A N 1
ATOM 727 C CA . THR A 1 90 ? -1.542 -6.707 8.640 1.00 92.81 90 THR A CA 1
ATOM 728 C C . THR A 1 90 ? -1.905 -5.862 9.861 1.00 92.81 90 THR A C 1
ATOM 730 O O . THR A 1 90 ? -2.810 -6.226 10.607 1.00 92.81 90 THR A O 1
ATOM 733 N N . GLU A 1 91 ? -1.260 -4.707 10.051 1.00 91.50 91 GLU A N 1
ATOM 734 C CA . GLU A 1 91 ? -1.574 -3.788 11.156 1.00 91.50 91 GLU A CA 1
ATOM 735 C C . GLU A 1 91 ? -3.008 -3.248 11.067 1.00 91.50 91 GLU A C 1
ATOM 737 O O . GLU A 1 91 ? -3.740 -3.273 12.057 1.00 91.50 91 GLU A O 1
ATOM 742 N N . PHE A 1 92 ? -3.445 -2.836 9.875 1.00 91.88 92 PHE A N 1
ATOM 743 C CA . PHE A 1 92 ? -4.815 -2.398 9.619 1.00 91.88 92 PHE A CA 1
ATOM 744 C C . PHE A 1 92 ? -5.831 -3.494 9.964 1.00 91.88 92 PHE A C 1
ATOM 746 O O . PHE A 1 92 ? -6.798 -3.230 10.677 1.00 91.88 92 PHE A O 1
ATOM 753 N N . ASN A 1 93 ? -5.597 -4.731 9.514 1.00 89.44 93 ASN A N 1
ATOM 754 C CA . ASN A 1 93 ? -6.477 -5.863 9.803 1.00 89.44 93 ASN A CA 1
ATOM 755 C C . ASN A 1 93 ? -6.518 -6.186 11.303 1.00 89.44 93 ASN A C 1
ATOM 757 O O . ASN A 1 93 ? -7.591 -6.455 11.840 1.00 89.44 93 ASN A O 1
ATOM 761 N N . ASN A 1 94 ? -5.382 -6.085 11.999 1.00 91.50 94 ASN A N 1
ATOM 762 C CA . ASN A 1 94 ? -5.324 -6.264 13.449 1.00 91.50 94 ASN A CA 1
ATOM 763 C C . ASN A 1 94 ? -6.158 -5.204 14.180 1.00 91.50 94 ASN A C 1
ATOM 765 O O . ASN A 1 94 ? -6.968 -5.550 15.039 1.00 91.50 94 ASN A O 1
ATOM 769 N N . TYR A 1 95 ? -6.006 -3.921 13.831 1.00 88.50 95 TYR A N 1
ATOM 770 C CA . TYR A 1 95 ? -6.807 -2.855 14.438 1.00 88.50 95 TYR A CA 1
ATOM 771 C C . TYR A 1 95 ? -8.293 -2.998 14.115 1.00 88.50 95 TYR A C 1
ATOM 773 O O . TYR A 1 95 ? -9.121 -2.842 15.011 1.00 88.50 95 TYR A O 1
ATOM 781 N N . LYS A 1 96 ? -8.633 -3.355 12.873 1.00 87.94 96 LYS A N 1
ATOM 782 C CA . LYS A 1 96 ? -10.012 -3.618 12.457 1.00 87.94 96 LYS A CA 1
ATOM 783 C C . LYS A 1 96 ? -10.644 -4.719 13.311 1.00 87.94 96 LYS A C 1
ATOM 785 O O . LYS A 1 96 ? -11.701 -4.498 13.893 1.00 87.94 96 LYS A O 1
ATOM 790 N N . HIS A 1 97 ? -9.954 -5.844 13.470 1.00 87.38 97 HIS A N 1
ATOM 791 C CA . HIS A 1 97 ? -10.424 -6.961 14.284 1.00 87.38 97 HIS A CA 1
ATOM 792 C C . HIS A 1 97 ? -10.554 -6.599 15.776 1.00 87.38 97 HIS A C 1
ATOM 794 O O . HIS A 1 97 ? -11.513 -7.000 16.434 1.00 87.38 97 HIS A O 1
ATOM 800 N N . ILE A 1 98 ? -9.636 -5.793 16.327 1.00 86.12 98 ILE A N 1
ATOM 801 C CA . ILE A 1 98 ? -9.759 -5.286 17.707 1.00 86.12 98 ILE A CA 1
ATOM 802 C C . ILE A 1 98 ? -11.017 -4.424 17.860 1.00 86.12 98 ILE A C 1
ATOM 804 O O . ILE A 1 98 ? -11.728 -4.562 18.854 1.00 86.12 98 ILE A O 1
ATOM 808 N N . ILE A 1 99 ? -11.298 -3.537 16.900 1.00 83.62 99 ILE A N 1
ATOM 809 C CA . ILE A 1 99 ? -12.503 -2.700 16.933 1.00 83.62 99 ILE A CA 1
ATOM 810 C C . ILE A 1 99 ? -13.757 -3.561 16.807 1.00 83.62 99 ILE A C 1
ATOM 812 O O . ILE A 1 99 ? -14.685 -3.350 17.576 1.00 83.62 99 ILE A O 1
ATOM 816 N N . GLN A 1 100 ? -13.772 -4.563 15.928 1.00 81.50 100 GLN A N 1
ATOM 817 C CA . GLN A 1 100 ? -14.895 -5.498 15.785 1.00 81.50 100 GLN A CA 1
ATOM 818 C C . GLN A 1 100 ? -15.204 -6.250 17.083 1.00 81.50 100 GLN A C 1
ATOM 820 O O . GLN A 1 100 ? -16.340 -6.238 17.545 1.00 81.50 100 GLN A O 1
ATOM 825 N N . LYS A 1 101 ? -14.187 -6.782 17.765 1.00 80.56 101 LYS A N 1
ATOM 826 C CA . LYS A 1 101 ? -14.393 -7.411 19.080 1.00 80.56 101 LYS A CA 1
ATOM 827 C C . LYS A 1 101 ? -14.950 -6.445 20.127 1.00 80.56 101 LYS A C 1
ATOM 829 O O . LYS A 1 101 ? -15.753 -6.833 20.967 1.00 80.56 101 LYS A O 1
ATOM 834 N N . ARG A 1 102 ? -14.530 -5.176 20.092 1.00 77.00 102 ARG A N 1
ATOM 835 C CA . ARG A 1 102 ? -15.043 -4.139 21.007 1.00 77.00 102 ARG A CA 1
ATOM 836 C C . ARG A 1 102 ? -16.456 -3.680 20.644 1.00 77.00 102 ARG A C 1
ATOM 838 O O . ARG A 1 102 ? -17.214 -3.303 21.533 1.00 77.00 102 ARG A O 1
ATOM 845 N N . LEU A 1 103 ? -16.796 -3.712 19.356 1.00 70.12 103 LEU A N 1
ATOM 846 C CA . LEU A 1 103 ? -18.131 -3.449 18.822 1.00 70.12 103 LEU A CA 1
ATOM 847 C C . LEU A 1 103 ? -19.141 -4.461 19.373 1.00 70.12 103 LEU A C 1
ATOM 849 O O . LEU A 1 103 ? -20.220 -4.059 19.800 1.00 70.12 103 LEU A O 1
ATOM 853 N N . GLU A 1 104 ? -18.757 -5.733 19.458 1.00 62.78 104 GLU A N 1
ATOM 854 C CA . GLU A 1 104 ? -19.579 -6.805 20.035 1.00 62.78 104 GLU A CA 1
ATOM 855 C C . GLU A 1 104 ? -19.766 -6.673 21.561 1.00 62.78 104 GLU A C 1
ATOM 857 O O . GLU A 1 104 ? -20.791 -7.086 22.099 1.00 62.78 104 GLU A O 1
ATOM 862 N N . SER A 1 105 ? -18.816 -6.059 22.282 1.00 58.94 105 SER A N 1
ATOM 863 C CA . SER A 1 105 ? -18.761 -6.072 23.754 1.00 58.94 105 SER A CA 1
ATOM 864 C C . SER A 1 105 ? -19.243 -4.786 24.456 1.00 58.94 105 SER A C 1
ATOM 866 O O . SER A 1 105 ? -18.832 -4.533 25.587 1.00 58.94 105 SER A O 1
ATOM 868 N N . LYS A 1 106 ? -20.122 -3.990 23.826 1.00 59.12 106 LYS A N 1
ATOM 869 C CA . LYS A 1 106 ? -20.552 -2.621 24.219 1.00 59.12 106 LYS A CA 1
ATOM 870 C C . LYS A 1 106 ? -19.514 -1.539 23.895 1.00 59.12 106 LYS A C 1
ATOM 872 O O . LYS A 1 106 ? -18.727 -1.116 24.738 1.00 59.12 106 LYS A O 1
ATOM 877 N N . LEU A 1 107 ? -19.591 -1.010 22.673 1.00 59.50 107 LEU A N 1
ATOM 878 C CA . LEU A 1 107 ? -18.805 0.153 22.243 1.00 59.50 107 LEU A CA 1
ATOM 879 C C . LEU A 1 107 ? -19.208 1.463 22.956 1.00 59.50 107 LEU A C 1
ATOM 881 O O . LEU A 1 107 ? -18.423 2.407 23.018 1.00 59.50 107 LEU A O 1
ATOM 885 N N . CYS A 1 108 ? -20.441 1.516 23.470 1.00 62.38 108 CYS A N 1
ATOM 886 C CA . CYS A 1 108 ? -21.053 2.699 24.063 1.00 62.38 108 CYS A CA 1
ATOM 887 C C . CYS A 1 108 ? -21.059 2.606 25.588 1.00 62.38 108 CYS A C 1
ATOM 889 O O . CYS A 1 108 ? -21.533 1.619 26.150 1.00 62.38 108 CYS A O 1
ATOM 891 N N . LEU A 1 109 ? -20.660 3.685 26.261 1.00 62.97 109 LEU A N 1
ATOM 892 C CA . LEU A 1 109 ? -20.783 3.856 27.719 1.00 62.97 109 LEU A CA 1
ATOM 893 C C . LEU A 1 109 ? -22.243 3.975 28.204 1.00 62.97 109 LEU A C 1
ATOM 895 O O . LEU A 1 109 ? -22.512 4.225 29.372 1.00 62.97 109 LEU A O 1
ATOM 899 N N . CYS A 1 110 ? -23.194 3.826 27.291 1.00 62.59 110 CYS A N 1
ATOM 900 C CA . CYS A 1 110 ? -24.490 4.475 27.350 1.00 62.59 110 CYS A CA 1
ATOM 901 C C . CYS A 1 110 ? -25.524 3.704 28.173 1.00 62.59 110 CYS A C 1
ATOM 903 O O . CYS A 1 110 ? -26.606 4.224 28.386 1.00 62.59 110 CYS A O 1
ATOM 905 N N . GLY A 1 111 ? -25.222 2.489 28.649 1.00 53.59 111 GLY A N 1
ATOM 906 C CA . GLY A 1 111 ? -26.080 1.698 29.550 1.00 53.59 111 GLY A CA 1
ATOM 907 C C . GLY A 1 111 ? -27.455 1.265 29.001 1.00 53.59 111 GLY A C 1
ATOM 908 O O . GLY A 1 111 ? -28.047 0.341 29.548 1.00 53.59 111 GLY A O 1
ATOM 909 N N . VAL A 1 112 ? -27.936 1.882 27.916 1.00 56.06 112 VAL A N 1
ATOM 910 C CA . VAL A 1 112 ? -29.278 1.765 27.320 1.00 56.06 112 VAL A CA 1
ATOM 911 C C . VAL A 1 112 ? -29.164 1.671 25.785 1.00 56.06 112 VAL A C 1
ATOM 913 O O . VAL A 1 112 ? -28.111 1.975 25.215 1.00 56.06 112 VAL A O 1
ATOM 916 N N . SER A 1 113 ? -30.240 1.249 25.107 1.00 57.53 113 SER A N 1
ATOM 917 C CA . SER A 1 113 ? -30.353 1.189 23.641 1.00 57.53 113 SER A CA 1
ATOM 918 C C . SER A 1 113 ? -30.053 2.550 23.001 1.00 57.53 113 SER A C 1
ATOM 920 O O . SER A 1 113 ? -30.828 3.495 23.142 1.00 57.53 113 SER A O 1
ATOM 922 N N . CYS A 1 114 ? -28.924 2.659 22.308 1.00 68.75 114 CYS A N 1
ATOM 923 C CA . CYS A 1 114 ? -28.473 3.882 21.652 1.00 68.75 114 CYS A CA 1
ATOM 924 C C . CYS A 1 114 ? -28.003 3.570 20.228 1.00 68.75 114 CYS A C 1
ATOM 926 O O . CYS A 1 114 ? -27.430 2.510 19.977 1.00 68.75 114 CYS A O 1
ATOM 928 N N . ASN A 1 115 ? -28.190 4.524 19.314 1.00 71.25 115 ASN A N 1
ATOM 929 C CA . ASN A 1 115 ? -27.844 4.357 17.896 1.00 71.25 115 ASN A CA 1
ATOM 930 C C . ASN A 1 115 ? -26.371 4.685 17.585 1.00 71.25 115 ASN A C 1
ATOM 932 O O . ASN A 1 115 ? -25.940 4.580 16.441 1.00 71.25 115 ASN A O 1
ATOM 936 N N . HIS A 1 116 ? -25.560 5.012 18.599 1.00 76.88 116 HIS A N 1
ATOM 937 C CA . HIS A 1 116 ? -24.142 5.359 18.433 1.00 76.88 116 HIS A CA 1
ATOM 938 C C . HIS A 1 116 ? -23.318 4.264 17.740 1.00 76.88 116 HIS A C 1
ATOM 940 O O . HIS A 1 116 ? -22.305 4.554 17.109 1.00 76.88 116 HIS A O 1
ATOM 946 N N . TYR A 1 117 ? -23.746 3.005 17.847 1.00 75.25 117 TYR A N 1
ATOM 947 C CA . TYR A 1 117 ? -23.153 1.891 17.113 1.00 75.25 117 TYR A CA 1
ATOM 948 C C . TYR A 1 117 ? -23.333 2.042 15.594 1.00 75.25 117 TYR A C 1
ATOM 950 O O . TYR A 1 117 ? -22.360 1.982 14.842 1.00 75.25 117 TYR A O 1
ATOM 958 N N . GLU A 1 118 ? -24.564 2.281 15.144 1.00 78.12 118 GLU A N 1
ATOM 959 C CA . GLU A 1 118 ? -24.890 2.448 13.726 1.00 78.12 118 GLU A CA 1
ATOM 960 C C . GLU A 1 118 ? -24.255 3.725 13.170 1.00 78.12 118 GLU A C 1
ATOM 962 O O . GLU A 1 118 ? -23.668 3.700 12.086 1.00 78.12 118 GLU A O 1
ATOM 967 N N . ASP A 1 119 ? -24.268 4.809 13.952 1.00 80.81 119 ASP A N 1
ATOM 968 C CA . ASP A 1 119 ? -23.618 6.074 13.599 1.00 80.81 119 ASP A CA 1
ATOM 969 C C . ASP A 1 119 ? -22.097 5.928 13.473 1.00 80.81 119 ASP A C 1
ATOM 971 O O . ASP A 1 119 ? -21.485 6.502 12.566 1.00 80.81 119 ASP A O 1
ATOM 975 N N . TYR A 1 120 ? -21.469 5.132 14.345 1.00 82.44 120 TYR A N 1
ATOM 976 C CA . TYR A 1 120 ? -20.045 4.816 14.253 1.00 82.44 120 TYR A CA 1
ATOM 977 C C . TYR A 1 120 ? -19.726 4.055 12.965 1.00 82.44 120 TYR A C 1
ATOM 979 O O . TYR A 1 120 ? -18.834 4.454 12.212 1.00 82.44 120 TYR A O 1
ATOM 987 N N . LEU A 1 121 ? -20.476 2.987 12.676 1.00 83.31 121 LEU A N 1
ATOM 988 C CA . LEU A 1 121 ? -20.290 2.187 11.464 1.00 83.31 121 LEU A CA 1
ATOM 989 C C . LEU A 1 121 ? -20.498 3.021 10.201 1.00 83.31 121 LEU A C 1
ATOM 991 O O . LEU A 1 121 ? -19.699 2.942 9.264 1.00 83.31 121 LEU A O 1
ATOM 995 N N . LYS A 1 122 ? -21.537 3.858 10.197 1.00 84.88 122 LYS A N 1
ATOM 996 C CA . LYS A 1 122 ? -21.823 4.786 9.108 1.00 84.88 122 LYS A CA 1
ATOM 997 C C . LYS A 1 122 ? -20.697 5.798 8.935 1.00 84.88 122 LYS A C 1
ATOM 999 O O . LYS A 1 122 ? -20.226 5.990 7.822 1.00 84.88 122 LYS A O 1
ATOM 1004 N N . THR A 1 123 ? -20.185 6.374 10.022 1.00 85.25 123 THR A N 1
ATOM 1005 C CA . THR A 1 123 ? -19.051 7.311 9.969 1.00 85.25 123 THR A CA 1
ATOM 1006 C C . THR A 1 123 ? -17.800 6.646 9.395 1.00 85.25 123 THR A C 1
ATOM 1008 O O . THR A 1 123 ? -17.137 7.220 8.531 1.00 85.25 123 THR A O 1
ATOM 1011 N N . MET A 1 124 ? -17.469 5.433 9.841 1.00 85.75 124 MET A N 1
ATOM 1012 C CA . MET A 1 124 ? -16.296 4.704 9.352 1.00 85.75 124 MET A CA 1
ATOM 1013 C C . MET A 1 124 ? -16.412 4.369 7.863 1.00 85.75 124 MET A C 1
ATOM 1015 O O . MET A 1 124 ? -15.438 4.538 7.129 1.00 85.75 124 MET A O 1
ATOM 1019 N N . LYS A 1 125 ? -17.607 3.993 7.398 1.00 87.88 125 LYS A N 1
ATOM 1020 C CA . LYS A 1 125 ? -17.879 3.716 5.986 1.00 87.88 125 LYS A CA 1
ATOM 1021 C C . LYS A 1 125 ? -17.894 4.986 5.132 1.00 87.88 125 LYS A C 1
ATOM 1023 O O . LYS A 1 125 ? -17.140 5.073 4.172 1.00 87.88 125 LYS A O 1
ATOM 1028 N N . ASP A 1 126 ? -18.711 5.971 5.485 1.00 86.31 126 ASP A N 1
ATOM 1029 C CA . ASP A 1 126 ? -19.003 7.115 4.616 1.00 86.31 126 ASP A CA 1
ATOM 1030 C C . ASP A 1 126 ? -17.859 8.137 4.609 1.00 86.31 126 ASP A C 1
ATOM 1032 O O . ASP A 1 126 ? -17.536 8.709 3.570 1.00 86.31 126 ASP A O 1
ATOM 1036 N N . LYS A 1 127 ? -17.218 8.368 5.763 1.00 86.12 127 LYS A N 1
ATOM 1037 C CA . LYS A 1 127 ? -16.167 9.389 5.897 1.00 86.12 127 LYS A CA 1
ATOM 1038 C C . LYS A 1 127 ? -14.764 8.838 5.683 1.00 86.12 127 LYS A C 1
ATOM 1040 O O . LYS A 1 127 ? -13.906 9.552 5.171 1.00 86.12 127 LYS A O 1
ATOM 1045 N N . TYR A 1 128 ? -14.514 7.606 6.124 1.00 83.62 128 TYR A N 1
ATOM 1046 C CA . TYR A 1 128 ? -13.176 7.011 6.103 1.00 83.62 128 TYR A CA 1
ATOM 1047 C C . TYR A 1 128 ? -13.043 5.839 5.129 1.00 83.62 128 TYR A C 1
ATOM 1049 O O . TYR A 1 128 ? -11.942 5.316 4.996 1.00 83.62 128 TYR A O 1
ATOM 1057 N N . ASN A 1 129 ? -14.122 5.439 4.443 1.00 84.62 129 ASN A N 1
ATOM 1058 C CA . ASN A 1 129 ? -14.142 4.301 3.521 1.00 84.62 129 ASN A CA 1
ATOM 1059 C C . ASN A 1 129 ? -13.649 2.982 4.156 1.00 84.62 129 ASN A C 1
ATOM 1061 O O . ASN A 1 129 ? -13.102 2.100 3.493 1.00 84.62 129 ASN A O 1
ATOM 1065 N N . ILE A 1 130 ? -13.836 2.839 5.470 1.00 85.44 130 ILE A N 1
ATOM 1066 C CA . ILE A 1 130 ? -13.468 1.653 6.241 1.00 85.44 130 ILE A CA 1
ATOM 1067 C C . ILE A 1 130 ? -14.738 0.852 6.506 1.00 85.44 130 ILE A C 1
ATOM 1069 O O . ILE A 1 130 ? -15.582 1.239 7.314 1.00 85.44 130 ILE A O 1
ATOM 1073 N N . ASN A 1 131 ? -14.861 -0.301 5.851 1.00 84.12 131 ASN A N 1
ATOM 1074 C CA . ASN A 1 131 ? -15.956 -1.223 6.123 1.00 84.12 131 ASN A CA 1
ATOM 1075 C C . ASN A 1 131 ? -15.640 -2.098 7.346 1.00 84.12 131 ASN A C 1
ATOM 1077 O O . ASN A 1 131 ? -14.670 -2.861 7.327 1.00 84.12 131 ASN A O 1
ATOM 1081 N N . LEU A 1 132 ? -16.478 -1.995 8.378 1.00 80.69 132 LEU A N 1
ATOM 1082 C CA . LEU A 1 132 ? -16.383 -2.755 9.627 1.00 80.69 132 LEU A CA 1
ATOM 1083 C C . LEU A 1 132 ? -17.427 -3.886 9.746 1.00 80.69 132 LEU A C 1
ATOM 1085 O O . LEU A 1 132 ? -17.327 -4.666 10.687 1.00 80.69 132 LEU A O 1
ATOM 1089 N N . TYR A 1 133 ? -18.375 -4.006 8.801 1.00 66.75 133 TYR A N 1
ATOM 1090 C CA . TYR A 1 133 ? -19.461 -5.007 8.824 1.00 66.75 133 TYR A CA 1
ATOM 1091 C C . TYR A 1 133 ? -19.008 -6.460 8.570 1.00 66.75 133 TYR A C 1
ATOM 1093 O O . TYR A 1 133 ? -19.816 -7.371 8.714 1.00 66.75 133 TYR A O 1
ATOM 1101 N N . TYR A 1 134 ? -17.745 -6.671 8.191 1.00 51.66 134 TYR A N 1
ATOM 1102 C CA . TYR A 1 134 ? -17.108 -7.977 7.976 1.00 51.66 134 TYR A CA 1
ATOM 1103 C C . TYR A 1 134 ? -15.655 -7.914 8.395 1.00 51.66 134 TYR A C 1
ATOM 1105 O O . TYR A 1 134 ? -14.941 -7.050 7.837 1.00 51.66 134 TYR A O 1
#

Foldseek 3Di:
DDDCPVQFDPVLVVLVVVLLVLLVVLVVLVVVLVVLVVVLVVLVVVLCVVQPPPVVSQPPDPVSVVSVVVNVVSVVVNVVSVVVSVVSVVVSVVSLVVSLVCLVVPRGPPPDDDCSSVVVQCCCCVVRVDHSVD

Secondary structure (DSSP, 8-state):
-----TTB-HHHHHHHHHHHHHHHHHHHHHHHHHHHHHHHHHHHHHHHHHH-S-GGGGGSSHHHHHHHHHHHHHHHHHHHHHHHHHHHHHHHHHHHHHHHHHHHTTSBTTSS--THHHHHHHHHHHHH------

Organism: NCBI:txid2293317

Sequence (134 aa):
MMTDLTYLSESSKVVTAKLIECSKQKETLVYINKFITIFLISLSILFFVINGIDIRNWFEGTINYLLLNICIITVMIYVYLNKKIAKVNTEFNNYKHIIQKRLESKLCLCGVSCNHYEDYLKTMKDKYNINLYY